Protein 2RB6 (pdb70)

Nearest PDB structures (foldseek):
  4nl3-assembly1_D  TM=6.449E-01  e=3.256E+00  Listeria monocytogenes
  2w4h-assembly1_M  TM=4.545E-01  e=5.571E+00  Gallus gallus
  2hbp-assembly1_A  TM=4.700E-01  e=4.944E+00  Saccharomyces cerevisiae
  2mys-assembly1_A  TM=4.545E-01  e=5.914E+00  Gallus gallus
  1m8q-assembly1_A  TM=4.546E-01  e=5.914E+00  Gallus gallus

Sequence (105 aa):
SSQYISTKDGKITSDSKPKLDKTTGYLYYDEDGREVIKQEDVTQIIERLEHHHSSQYISTKDGKITSDSKPKLDKTTGYLYYDEDGREVIKQEDVTQIIERLEHH

Radius of gyration: 14.8 Å; Cα contacts (8 Å, |Δi|>4): 202; chains: 2; bounding box: 33×38×39 Å

Foldseek 3Di:
DKKKDAFPVGHAIAPDDWDADPVQATWGAHDPGDIDDHNNRDPDMDIHDDDVD/DWKKDAFPVGDAIAPDDWDADPPVATWGAHDVRDIDDHVNGDPDMDTGDDDD

Organism: Shewanella oneidensis (strain ATCC 700550 / JCM 31522 / CIP 106686 / LMG 19005 / NCIMB 14063 / MR-1) (NCBI:txid211586)

Structure (mmCIF, N/CA/C/O backbone):
data_2RB6
#
_entry.id   2RB6
#
_cell.length_a   49.880
_cell.length_b   109.354
_cell.length_c   27.070
_cell.angle_alpha   90.00
_cell.angle_beta   90.00
_cell.angle_gamma   90.00
#
_symmetry.space_group_name_H-M   'P 21 21 2'
#
loop_
_entity.id
_entity.type
_entity.pdbx_description
1 polymer 'Uncharacterized protein'
2 water water
#
loop_
_atom_site.group_PDB
_atom_site.id
_atom_site.type_symbol
_atom_site.label_atom_id
_atom_site.label_alt_id
_atom_site.label_comp_id
_atom_site.label_asym_id
_atom_site.label_entity_id
_atom_site.label_seq_id
_atom_site.pdbx_PDB_ins_code
_atom_site.Cartn_x
_atom_site.Cartn_y
_atom_site.Cartn_z
_atom_site.occupancy
_atom_site.B_iso_or_equiv
_atom_site.auth_seq_id
_atom_site.auth_comp_id
_atom_site.auth_asym_id
_atom_site.auth_atom_id
_atom_site.pdbx_PDB_model_num
ATOM 1 N N . SER A 1 2 ? 36.543 44.897 8.243 1.00 40.22 25 SER A N 1
ATOM 2 C CA . SER A 1 2 ? 37.814 45.323 7.581 1.00 42.03 25 SER A CA 1
ATOM 3 C C . SER A 1 2 ? 38.933 44.294 7.745 1.00 40.47 25 SER A C 1
ATOM 4 O O . SER A 1 2 ? 39.612 43.956 6.775 1.00 41.86 25 SER A O 1
ATOM 7 N N . SER A 1 3 ? 39.135 43.802 8.966 1.00 37.49 26 SER A N 1
ATOM 8 C CA . SER A 1 3 ? 40.182 42.810 9.205 1.00 35.02 26 SER A CA 1
ATOM 9 C C . SER A 1 3 ? 39.988 41.610 8.288 1.00 33.37 26 SER A C 1
ATOM 10 O O . SER A 1 3 ? 38.880 41.336 7.834 1.00 34.45 26 SER A O 1
ATOM 13 N N . GLN A 1 4 ? 41.074 40.902 8.017 1.00 31.16 27 GLN A N 1
ATOM 14 C CA . GLN A 1 4 ? 41.033 39.736 7.154 1.00 31.08 27 GLN A CA 1
ATOM 15 C C . GLN A 1 4 ? 41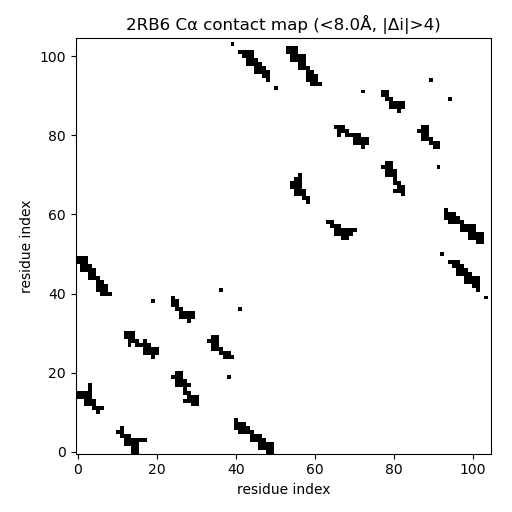.244 38.505 8.025 1.00 30.51 27 GLN A C 1
ATOM 16 O O . GLN A 1 4 ? 42.157 38.462 8.848 1.00 32.17 27 GLN A O 1
ATOM 22 N N . TYR A 1 5 ? 40.378 37.514 7.865 1.00 30.01 28 TYR A N 1
ATOM 23 C CA . TYR A 1 5 ? 40.499 36.307 8.655 1.00 29.06 28 TYR A CA 1
ATOM 24 C C . TYR A 1 5 ? 40.899 35.089 7.862 1.00 28.91 28 TYR A C 1
ATOM 25 O O . TYR A 1 5 ? 40.530 34.927 6.705 1.00 30.08 28 TYR A O 1
ATOM 34 N N . ILE A 1 6 ? 41.672 34.238 8.520 1.00 28.98 29 ILE A N 1
ATOM 35 C CA . ILE A 1 6 ? 42.168 33.015 7.934 1.00 29.56 29 ILE A CA 1
ATOM 36 C C . ILE A 1 6 ? 42.157 31.937 9.008 1.00 31.50 29 ILE A C 1
ATOM 37 O O . ILE A 1 6 ? 42.589 32.170 10.143 1.00 32.21 29 ILE A O 1
ATOM 50 N N . SER A 1 8 ? 43.233 27.906 9.853 1.00 31.95 31 SER A N 1
ATOM 51 C CA . SER A 1 8 ? 44.102 26.810 9.459 1.00 31.85 31 SER A CA 1
ATOM 52 C C . SER A 1 8 ? 43.518 25.503 9.965 1.00 30.87 31 SER A C 1
ATOM 53 O O . SER A 1 8 ? 43.168 25.378 11.138 1.00 29.34 31 SER A O 1
ATOM 56 N N . THR A 1 9 ? 43.406 24.540 9.056 1.00 32.63 32 THR A N 1
ATOM 57 C CA . THR A 1 9 ? 42.850 23.223 9.357 1.00 35.77 32 THR A CA 1
ATOM 58 C C . THR A 1 9 ? 43.943 22.222 9.693 1.00 36.01 32 THR A C 1
ATOM 59 O O . THR A 1 9 ? 45.021 22.235 9.100 1.00 36.08 32 THR A O 1
ATOM 63 N N . LYS A 1 10 ? 43.646 21.348 10.644 1.00 38.36 33 LYS A N 1
ATOM 64 C CA . LYS A 1 10 ? 44.589 20.326 11.082 1.00 42.35 33 LYS A CA 1
ATOM 65 C C . LYS A 1 10 ? 45.175 19.519 9.923 1.00 43.70 33 LYS A C 1
ATOM 66 O O . LYS A 1 10 ? 46.338 19.105 9.971 1.00 43.15 33 LYS A O 1
ATOM 72 N N . ASP A 1 11 ? 44.375 19.292 8.884 1.00 44.91 34 ASP A N 1
ATOM 73 C CA . ASP A 1 11 ? 44.840 18.521 7.740 1.00 48.09 34 ASP A CA 1
ATOM 74 C C . ASP A 1 11 ? 45.835 19.296 6.871 1.00 49.75 34 ASP A C 1
ATOM 75 O O . ASP A 1 11 ? 46.411 18.745 5.930 1.00 48.91 34 ASP A O 1
ATOM 80 N N . GLY A 1 12 ? 46.041 20.570 7.196 1.00 50.43 35 GLY A N 1
ATOM 81 C CA . GLY A 1 12 ? 46.983 21.375 6.441 1.00 51.42 35 GLY A CA 1
ATOM 82 C C . GLY A 1 12 ? 46.356 22.437 5.562 1.00 52.22 35 GLY A C 1
ATOM 83 O O . GLY A 1 12 ? 47.058 23.302 5.036 1.00 53.29 35 GLY A O 1
ATOM 84 N N . LYS A 1 13 ? 45.038 22.371 5.398 1.00 52.46 36 LYS A N 1
ATOM 85 C CA . LYS A 1 13 ? 44.311 23.336 4.576 1.00 52.43 36 LYS A CA 1
ATOM 86 C C . LYS A 1 13 ? 44.271 24.720 5.227 1.00 51.19 36 LYS A C 1
ATOM 87 O O . LYS A 1 13 ? 44.608 24.886 6.399 1.00 50.91 36 LYS A O 1
ATOM 101 N N . ILE A 1 15 ? 41.773 28.514 5.110 1.00 42.43 38 ILE A N 1
ATOM 102 C CA . ILE A 1 15 ? 40.512 29.118 4.668 1.00 39.42 38 ILE A CA 1
ATOM 103 C C . ILE A 1 15 ? 40.424 30.603 5.049 1.00 37.21 38 ILE A C 1
ATOM 104 O O . ILE A 1 15 ? 40.739 30.989 6.179 1.00 33.35 38 ILE A O 1
ATOM 109 N N . THR A 1 16 ? 39.994 31.430 4.099 1.00 34.19 39 THR A N 1
ATOM 110 C CA . THR A 1 16 ? 39.866 32.865 4.340 1.00 32.61 39 THR A CA 1
ATOM 111 C C . THR A 1 16 ? 38.411 33.289 4.571 1.00 31.77 39 THR A C 1
ATOM 112 O O . THR A 1 16 ? 37.483 32.567 4.221 1.00 32.12 39 THR A O 1
ATOM 116 N N . SER A 1 17 ? 38.232 34.464 5.170 1.00 33.05 40 SER A N 1
ATOM 117 C CA . SER A 1 17 ? 36.914 35.028 5.470 1.00 33.14 40 SER A CA 1
ATOM 118 C C . SER A 1 17 ? 37.060 36.516 5.804 1.00 34.18 40 SER A C 1
ATOM 119 O O . SER A 1 17 ? 38.056 36.926 6.401 1.00 33.32 40 SER A O 1
ATOM 122 N N . ASP A 1 18 ? 36.077 37.330 5.430 1.00 36.98 41 ASP A N 1
ATOM 123 C CA . ASP A 1 18 ? 36.169 38.764 5.727 1.00 39.71 41 ASP A CA 1
ATOM 124 C C . ASP A 1 18 ? 35.494 39.137 7.052 1.00 38.42 41 ASP A C 1
ATOM 125 O O . ASP A 1 18 ? 35.520 40.299 7.463 1.00 39.45 41 ASP A O 1
ATOM 130 N N . SER A 1 19 ? 34.903 38.143 7.716 1.00 37.14 42 SER A N 1
ATOM 131 C CA . SER A 1 19 ? 34.248 38.339 9.014 1.00 35.14 42 SER A CA 1
ATOM 132 C C . SER A 1 19 ? 34.834 37.365 10.019 1.00 33.59 42 SER A C 1
ATOM 133 O O . SER A 1 19 ? 35.275 36.273 9.664 1.00 32.01 42 SER A O 1
ATOM 136 N N . LYS A 1 20 ? 34.825 37.774 11.279 1.00 32.33 43 LYS A N 1
ATOM 137 C CA . LYS A 1 20 ? 35.320 36.949 12.363 1.00 32.88 43 LYS A CA 1
ATOM 138 C C . LYS A 1 20 ? 34.440 35.693 12.482 1.00 33.49 43 LYS A C 1
ATOM 139 O O . LYS A 1 20 ? 33.221 35.788 12.646 1.00 33.35 43 LYS A O 1
ATOM 145 N N . PRO A 1 21 ? 35.043 34.499 12.368 1.00 34.80 44 PRO A N 1
ATOM 146 C CA . PRO A 1 21 ? 34.251 33.270 12.482 1.00 36.32 44 PRO A CA 1
ATOM 147 C C . PRO A 1 21 ? 33.655 33.180 13.891 1.00 38.27 44 PRO A C 1
ATOM 148 O O . PRO A 1 21 ? 34.345 33.411 14.892 1.00 38.71 44 PRO A O 1
ATOM 152 N N . LYS A 1 22 ? 32.365 32.865 13.956 1.00 39.47 45 LYS A N 1
ATOM 153 C CA . LYS A 1 22 ? 31.637 32.775 15.220 1.00 39.56 45 LYS A CA 1
ATOM 154 C C . LYS A 1 22 ? 31.495 31.314 15.670 1.00 40.28 45 LYS A C 1
ATOM 155 O O . LYS A 1 22 ? 30.901 30.496 14.966 1.00 38.30 45 LYS A O 1
ATOM 161 N N . LEU A 1 23 ? 32.032 30.989 16.844 1.00 40.96 46 LEU A N 1
ATOM 162 C CA . LEU A 1 23 ? 31.968 29.620 17.359 1.00 42.15 46 LEU A CA 1
ATOM 163 C C . LEU A 1 23 ? 30.640 29.237 18.018 1.00 43.60 46 LEU A C 1
ATOM 164 O O . LEU A 1 23 ? 30.195 29.884 18.964 1.00 44.88 46 LEU A O 1
ATOM 169 N N . ASP A 1 24 ? 30.022 28.172 17.511 1.00 44.43 47 ASP A N 1
ATOM 170 C CA . ASP A 1 24 ? 28.760 27.654 18.039 1.00 43.81 47 ASP A CA 1
ATOM 171 C C . ASP A 1 24 ? 29.103 26.462 18.939 1.00 44.33 47 ASP A C 1
ATOM 172 O O . ASP A 1 24 ? 29.396 25.364 18.450 1.00 42.11 47 ASP A O 1
ATOM 177 N N . LYS A 1 25 ? 29.073 26.699 20.251 1.00 44.45 48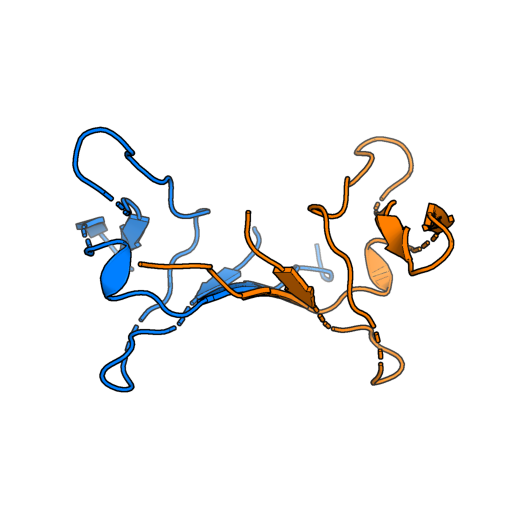 LYS A N 1
ATOM 178 C CA . LYS A 1 25 ? 29.389 25.679 21.247 1.00 45.72 48 LYS A CA 1
ATOM 179 C C . LYS A 1 25 ? 28.393 24.531 21.306 1.00 46.05 48 LYS A C 1
ATOM 180 O O . LYS A 1 25 ? 28.724 23.440 21.774 1.00 48.20 48 LYS A O 1
ATOM 186 N N . THR A 1 26 ? 27.173 24.768 20.841 1.00 44.32 49 THR A N 1
ATOM 187 C CA . THR A 1 26 ? 26.162 23.724 20.857 1.00 41.35 49 THR A CA 1
ATOM 188 C C . THR A 1 26 ? 26.598 22.604 19.916 1.00 41.01 49 THR A C 1
ATOM 189 O O . THR A 1 26 ? 26.505 21.423 20.253 1.00 40.63 49 THR A O 1
ATOM 193 N N . THR A 1 27 ? 27.091 22.984 18.740 1.00 40.69 50 THR A N 1
ATOM 194 C CA . THR A 1 27 ? 27.531 22.013 17.742 1.00 40.38 50 THR A CA 1
ATOM 195 C C . THR A 1 27 ? 29.046 21.941 17.560 1.00 40.63 50 THR A C 1
ATOM 196 O O . THR A 1 27 ? 29.535 21.124 16.778 1.00 40.12 50 THR A O 1
ATOM 200 N N . GLY A 1 28 ? 29.790 22.783 18.270 1.00 40.47 51 GLY A N 1
ATOM 201 C CA . GLY A 1 28 ? 31.233 22.777 18.104 1.00 41.94 51 GLY A CA 1
ATOM 202 C C . GLY A 1 28 ? 31.577 23.093 16.649 1.00 43.28 51 GLY A C 1
ATOM 203 O O . GLY A 1 28 ? 32.548 22.573 16.085 1.00 43.11 51 GLY A O 1
ATOM 212 N N . TYR A 1 30 ? 32.246 26.158 13.665 1.00 36.52 53 TYR A N 1
ATOM 213 C CA . TYR A 1 30 ? 32.634 27.550 13.432 1.00 35.16 53 TYR A CA 1
ATOM 214 C C . TYR A 1 30 ? 31.914 28.034 12.177 1.00 33.36 53 TYR A C 1
ATOM 215 O O . TYR A 1 30 ? 32.050 27.442 11.106 1.00 32.48 53 TYR A O 1
ATOM 224 N N . LEU A 1 31 ? 31.133 29.098 12.318 1.00 31.78 54 LEU A N 1
ATOM 225 C CA . LEU A 1 31 ? 30.417 29.671 11.185 1.00 30.40 54 LEU A CA 1
ATOM 226 C C . LEU A 1 31 ? 31.241 30.839 10.660 1.00 31.29 54 LEU A C 1
ATOM 227 O O . LEU A 1 31 ? 31.810 31.619 11.435 1.00 30.39 54 LEU A O 1
ATOM 232 N N . TYR A 1 32 ? 31.296 30.954 9.339 1.00 29.46 55 TYR A N 1
ATOM 233 C CA . TYR A 1 32 ? 32.056 32.008 8.708 1.00 28.88 55 TYR A CA 1
ATOM 234 C C . TYR A 1 32 ? 31.476 32.246 7.312 1.00 30.87 55 TYR A C 1
ATOM 235 O O . TYR A 1 32 ? 30.671 31.449 6.838 1.00 28.87 55 TYR A O 1
ATOM 244 N N . TYR A 1 33 ? 31.860 33.348 6.670 1.00 34.31 56 TYR A N 1
ATOM 245 C CA . TYR A 1 33 ? 31.361 33.657 5.328 1.00 38.93 56 TYR A CA 1
ATOM 246 C C . TYR A 1 33 ? 32.422 33.466 4.263 1.00 40.46 56 TYR A C 1
ATOM 247 O O . TYR A 1 33 ? 33.557 33.901 4.420 1.00 39.24 56 TYR A O 1
ATOM 256 N N . ASP A 1 34 ? 32.033 32.817 3.172 1.00 44.65 57 ASP A N 1
ATOM 257 C CA . ASP A 1 34 ? 32.950 32.554 2.076 1.00 50.00 57 ASP A CA 1
ATOM 258 C C . ASP A 1 34 ? 32.972 33.689 1.051 1.00 53.02 57 ASP A C 1
ATOM 259 O O . ASP A 1 34 ? 32.067 34.528 0.996 1.00 53.64 57 ASP A O 1
ATOM 264 N N . GLU A 1 35 ? 34.024 33.697 0.242 1.00 56.54 58 GLU A N 1
ATOM 265 C CA . GLU A 1 35 ? 34.215 34.696 -0.802 1.00 60.10 58 GLU A CA 1
ATOM 266 C C . GLU A 1 35 ? 33.042 34.619 -1.774 1.00 61.73 58 GLU A C 1
ATOM 267 O O . GLU A 1 35 ? 32.736 33.543 -2.285 1.00 62.67 58 GLU A O 1
ATOM 273 N N . ASP A 1 36 ? 32.391 35.749 -2.040 1.00 63.08 59 ASP A N 1
ATOM 274 C CA . ASP A 1 36 ? 31.253 35.759 -2.961 1.00 65.36 59 ASP A CA 1
ATOM 275 C C . ASP A 1 36 ? 30.260 34.676 -2.560 1.00 65.54 59 ASP A C 1
ATOM 276 O O . ASP A 1 36 ? 30.003 33.753 -3.337 1.00 65.25 59 ASP A O 1
ATOM 281 N N . GLY A 1 37 ? 29.705 34.770 -1.357 1.00 65.36 60 GLY A N 1
ATOM 282 C CA . GLY A 1 37 ? 28.765 33.743 -0.957 1.00 65.42 60 GLY A CA 1
ATOM 283 C C . GLY A 1 37 ? 28.143 33.827 0.420 1.00 64.97 60 GLY A C 1
ATOM 284 O O . GLY A 1 37 ? 28.284 34.823 1.140 1.00 63.29 60 GLY A O 1
ATOM 285 N N . ARG A 1 38 ? 27.447 32.748 0.774 1.00 64.61 61 ARG A N 1
ATOM 286 C CA . ARG A 1 38 ? 26.760 32.642 2.052 1.00 64.92 61 ARG A CA 1
ATOM 287 C C . ARG A 1 38 ? 27.693 32.073 3.108 1.00 62.10 61 ARG A C 1
ATOM 288 O O . ARG A 1 38 ? 28.899 31.937 2.894 1.00 60.99 61 ARG A O 1
ATOM 296 N N . GLU A 1 39 ? 27.118 31.745 4.255 1.00 58.91 62 GLU A N 1
ATOM 297 C CA . GLU A 1 39 ? 27.881 31.193 5.353 1.00 57.23 62 GLU A CA 1
ATOM 298 C C . GLU A 1 39 ? 28.246 29.744 5.078 1.00 55.01 62 GLU A C 1
ATOM 299 O O . GLU A 1 39 ? 27.659 29.092 4.211 1.00 56.46 62 GLU A O 1
ATOM 305 N N . VAL A 1 40 ? 29.231 29.253 5.815 1.00 50.69 63 VAL A N 1
ATOM 306 C CA . VAL A 1 40 ? 29.678 27.882 5.676 1.00 47.47 63 VAL A CA 1
ATOM 307 C C . VAL A 1 40 ? 30.153 27.390 7.038 1.00 46.01 63 VAL A C 1
ATOM 308 O O . VAL A 1 40 ? 30.450 28.187 7.934 1.00 44.90 63 VAL A O 1
ATOM 320 N N . ILE A 1 42 ? 32.546 24.625 9.561 1.00 40.41 65 ILE A N 1
ATOM 321 C CA . ILE A 1 42 ? 33.789 23.886 9.724 1.00 39.10 65 ILE A CA 1
ATOM 322 C C . ILE A 1 42 ? 33.819 23.465 11.194 1.00 38.71 65 ILE A C 1
ATOM 323 O O . ILE A 1 42 ? 33.482 24.256 12.076 1.00 38.80 65 ILE A O 1
ATOM 328 N N . LYS A 1 43 ? 34.190 22.214 11.456 1.00 38.49 66 LYS A N 1
ATOM 329 C CA . LYS A 1 43 ? 34.245 21.700 12.824 1.00 37.97 66 LYS A CA 1
ATOM 330 C C . LYS A 1 43 ? 35.330 22.398 13.646 1.00 37.85 66 LYS A C 1
ATOM 331 O O . LYS A 1 43 ? 36.423 22.656 13.150 1.00 37.79 66 LYS A O 1
ATOM 337 N N . GLN A 1 44 ? 35.022 22.685 14.907 1.00 37.73 67 GLN A N 1
ATOM 338 C CA . GLN A 1 44 ? 35.948 23.363 15.807 1.00 38.64 67 GLN A CA 1
ATOM 339 C C . GLN A 1 44 ? 37.258 22.588 15.911 1.00 39.62 67 GLN A C 1
ATOM 340 O O . GLN A 1 44 ? 38.347 23.154 15.769 1.00 38.72 67 GLN A O 1
ATOM 346 N N . GLU A 1 45 ? 37.139 21.284 16.148 1.00 40.31 68 GLU A N 1
ATOM 347 C CA . GLU A 1 45 ? 38.289 20.401 16.276 1.00 40.32 68 GLU A CA 1
ATOM 348 C C . GLU A 1 45 ? 39.174 20.350 15.027 1.00 39.37 68 GLU A C 1
ATOM 349 O O . GLU A 1 45 ? 40.340 19.964 15.111 1.00 39.26 68 GLU A O 1
ATOM 355 N N . ASP A 1 46 ? 38.628 20.726 13.874 1.00 36.96 69 ASP A N 1
ATOM 356 C CA . ASP A 1 46 ? 39.398 20.712 12.628 1.00 35.22 69 ASP A CA 1
ATOM 357 C C . ASP A 1 46 ? 40.241 21.983 12.489 1.00 35.35 69 ASP A C 1
ATOM 358 O O . ASP A 1 46 ? 41.143 22.054 11.640 1.00 35.41 69 ASP A O 1
ATOM 363 N N . VAL A 1 47 ? 39.951 22.982 13.323 1.00 32.53 70 VAL A N 1
ATOM 364 C CA . VAL A 1 47 ? 40.659 24.260 13.273 1.00 29.19 70 VAL A CA 1
ATOM 365 C C . VAL A 1 47 ? 41.798 24.359 14.291 1.00 29.40 70 VAL A C 1
ATOM 366 O O . VAL A 1 47 ? 41.580 24.225 15.490 1.00 29.89 70 VAL A O 1
ATOM 370 N N . THR A 1 48 ? 43.015 24.592 13.810 1.00 29.15 71 THR A N 1
ATOM 371 C CA . THR A 1 48 ? 44.154 24.715 14.712 1.00 29.22 71 THR A CA 1
ATOM 372 C C . THR A 1 48 ? 44.327 26.143 15.238 1.00 29.32 71 THR A C 1
ATOM 373 O O . THR A 1 48 ? 44.756 26.346 16.377 1.00 31.14 71 THR A O 1
ATOM 377 N N . GLN A 1 49 ? 43.966 27.133 14.428 1.00 27.91 72 GLN A N 1
ATOM 378 C CA . GLN A 1 49 ? 44.113 28.526 14.836 1.00 27.33 72 GLN A CA 1
ATOM 379 C C . GLN A 1 49 ? 43.254 29.483 14.009 1.00 27.49 72 GLN A C 1
ATOM 380 O O . GLN A 1 49 ? 42.875 29.175 12.875 1.00 29.37 72 GLN A O 1
ATOM 386 N N . ILE A 1 50 ? 42.944 30.642 14.580 1.00 26.21 73 ILE A N 1
ATOM 387 C CA . ILE A 1 50 ? 42.187 31.658 13.862 1.00 26.46 73 ILE A CA 1
ATOM 388 C C . ILE A 1 50 ? 43.066 32.908 13.804 1.00 26.48 73 ILE A C 1
ATOM 389 O O . ILE A 1 50 ? 43.447 33.457 14.838 1.00 23.60 73 ILE A O 1
ATOM 394 N N . ILE A 1 51 ? 43.391 33.345 12.589 1.00 26.36 74 ILE A N 1
ATOM 395 C CA . ILE A 1 51 ? 44.276 34.491 12.408 1.00 28.19 74 ILE A CA 1
ATOM 396 C C . ILE A 1 51 ? 43.653 35.797 11.937 1.00 28.23 74 ILE A C 1
ATOM 397 O O . ILE A 1 51 ? 43.017 35.862 10.883 1.00 23.99 74 ILE A O 1
ATOM 402 N N . GLU A 1 52 ? 43.860 36.848 12.721 1.00 29.18 75 GLU 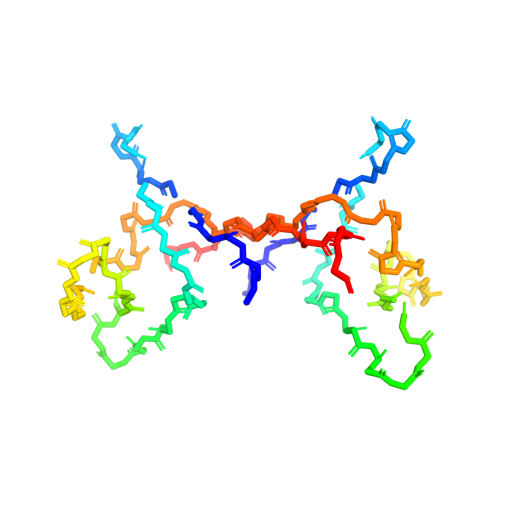A N 1
ATOM 403 C CA . GLU A 1 52 ? 43.342 38.148 12.343 1.00 31.16 75 GLU A CA 1
ATOM 404 C C . GLU A 1 52 ? 44.443 39.054 11.783 1.00 31.38 75 GLU A C 1
ATOM 405 O O . GLU A 1 52 ? 45.467 39.284 12.423 1.00 31.32 75 GLU A O 1
ATOM 411 N N . ARG A 1 53 ? 44.222 39.555 10.575 1.00 31.01 76 ARG A N 1
ATOM 412 C CA . ARG A 1 53 ? 45.166 40.455 9.946 1.00 30.55 76 ARG A CA 1
ATOM 413 C C . ARG A 1 53 ? 44.512 41.819 9.876 1.00 31.09 76 ARG A C 1
ATOM 414 O O . ARG A 1 53 ? 43.481 42.002 9.232 1.00 32.15 76 ARG A O 1
ATOM 422 N N . LEU A 1 54 ? 45.119 42.763 10.586 1.00 32.12 77 LEU A N 1
ATOM 423 C CA . LEU A 1 54 ? 44.627 44.130 10.699 1.00 34.30 77 LEU A CA 1
ATOM 424 C C . LEU A 1 54 ? 44.828 45.028 9.480 1.00 36.84 77 LEU A C 1
ATOM 425 O O . LEU A 1 54 ? 45.787 44.872 8.729 1.00 35.66 77 LEU A O 1
ATOM 430 N N . GLU A 1 55 ? 43.906 45.970 9.296 1.00 40.06 78 GLU A N 1
ATOM 431 C CA . GLU A 1 55 ? 43.999 46.933 8.208 1.00 42.95 78 GLU A CA 1
ATOM 432 C C . GLU A 1 55 ? 44.584 48.199 8.804 1.00 43.84 78 GLU A C 1
ATOM 433 O O . GLU A 1 55 ? 44.231 48.575 9.917 1.00 44.07 78 GLU A O 1
ATOM 439 N N . HIS A 1 56 ? 45.471 48.857 8.069 1.00 45.36 79 HIS A N 1
ATOM 440 C CA . HIS A 1 56 ? 46.085 50.078 8.568 1.00 48.30 79 HIS A CA 1
ATOM 441 C C . HIS A 1 56 ? 46.044 51.231 7.579 1.00 51.65 79 HIS A C 1
ATOM 442 O O . HIS A 1 56 ? 46.324 52.377 7.937 1.00 51.78 79 HIS A O 1
ATOM 449 N N . HIS A 1 57 ? 45.706 50.917 6.334 1.00 55.83 80 HIS A N 1
ATOM 450 C CA . HIS A 1 57 ? 45.632 51.912 5.274 1.00 59.20 80 HIS A CA 1
ATOM 451 C C . HIS A 1 57 ? 44.210 52.412 5.091 1.00 61.50 80 HIS A C 1
ATOM 452 O O . HIS A 1 57 ? 43.778 52.676 3.970 1.00 62.23 80 HIS A O 1
ATOM 459 N N . HIS A 1 58 ? 43.489 52.541 6.200 1.00 64.22 81 HIS A N 1
ATOM 460 C CA . HIS A 1 58 ? 42.102 52.999 6.180 1.00 67.23 81 HIS A CA 1
ATOM 461 C C . HIS A 1 58 ? 41.969 54.519 6.317 1.00 67.69 81 HIS A C 1
ATOM 462 O O . HIS A 1 58 ? 41.289 54.976 7.261 1.00 69.02 81 HIS A O 1
ATOM 469 N N . SER B 1 2 ? 40.848 27.422 27.793 1.00 40.05 25 SER B N 1
ATOM 470 C CA . SER B 1 2 ? 41.002 28.654 26.956 1.00 39.02 25 SER B CA 1
ATOM 471 C C . SER B 1 2 ? 42.256 28.610 26.080 1.00 38.53 25 SER B C 1
ATOM 472 O O . SER B 1 2 ? 43.263 27.997 26.430 1.00 35.88 25 SER B O 1
ATOM 475 N N . SER B 1 3 ? 42.171 29.274 24.933 1.00 37.64 26 SER B N 1
ATOM 476 C CA . SER B 1 3 ? 43.254 29.319 23.966 1.00 37.56 26 SER B CA 1
ATOM 477 C C . SER B 1 3 ? 44.339 30.352 24.262 1.00 37.94 26 SER B C 1
ATOM 478 O O . SER B 1 3 ? 44.206 31.174 25.173 1.00 35.58 26 SER B O 1
ATOM 481 N N . GLN B 1 4 ? 45.409 30.296 23.470 1.00 37.56 27 GLN B N 1
ATOM 482 C CA . GLN B 1 4 ? 46.537 31.209 23.603 1.00 37.38 27 GLN B CA 1
ATOM 483 C C . GLN B 1 4 ? 46.520 32.230 22.462 1.00 35.83 27 GLN B C 1
ATOM 484 O O . GLN B 1 4 ? 45.896 32.007 21.418 1.00 35.26 27 GLN B O 1
ATOM 490 N N . TYR B 1 5 ? 47.226 33.338 22.662 1.00 33.41 28 TYR B N 1
ATOM 491 C CA . TYR B 1 5 ? 47.288 34.395 21.669 1.00 33.77 28 TYR B CA 1
ATOM 492 C C . TYR B 1 5 ? 48.698 34.886 21.367 1.00 32.95 28 TYR B C 1
ATOM 493 O O . TYR B 1 5 ? 49.475 35.152 22.275 1.00 33.20 28 TYR B O 1
ATOM 502 N N . ILE B 1 6 ? 49.003 35.020 20.077 1.00 33.28 29 ILE B N 1
ATOM 503 C CA . ILE B 1 6 ? 50.310 35.475 19.601 1.00 33.09 29 ILE B CA 1
ATOM 504 C C . ILE B 1 6 ? 50.126 36.718 18.736 1.00 34.42 29 ILE B C 1
ATOM 505 O O . ILE B 1 6 ? 49.398 36.687 17.744 1.00 34.74 29 ILE B O 1
ATOM 518 N N . SER B 1 8 ? 51.786 39.805 16.342 1.00 37.02 31 SER B N 1
ATOM 519 C CA . SER B 1 8 ? 52.934 40.130 15.509 1.00 35.70 31 SER B CA 1
ATOM 520 C C . SER B 1 8 ? 52.944 41.635 15.347 1.00 34.93 31 SER B C 1
ATOM 521 O O . SER B 1 8 ? 51.918 42.240 15.033 1.00 33.51 31 SER B O 1
ATOM 524 N N . THR B 1 9 ? 54.104 42.238 15.579 1.00 34.41 32 THR B N 1
ATOM 525 C CA . THR B 1 9 ? 54.242 43.683 15.477 1.00 34.24 32 THR B CA 1
ATOM 526 C C . THR B 1 9 ? 55.071 44.111 14.264 1.00 35.14 32 THR B C 1
ATOM 527 O O . THR B 1 9 ? 55.798 43.310 13.683 1.00 32.75 32 THR B O 1
ATOM 531 N N . LYS B 1 10 ? 54.940 45.374 13.872 1.00 37.70 33 LYS B N 1
ATOM 532 C CA . LYS B 1 10 ? 55.687 45.884 12.732 1.00 41.29 33 LYS B CA 1
ATOM 533 C C . LYS B 1 10 ? 57.186 45.685 12.916 1.00 42.98 33 LYS B C 1
ATOM 534 O O . LYS B 1 10 ? 57.895 45.296 11.986 1.00 45.19 33 LYS B O 1
ATOM 540 N N . ASP B 1 11 ? 57.664 45.947 14.126 1.00 43.18 34 ASP B N 1
ATOM 541 C CA . ASP B 1 11 ? 59.074 45.805 14.454 1.00 41.72 34 ASP B CA 1
ATOM 542 C C . ASP B 1 11 ? 59.626 44.408 14.148 1.00 41.13 34 ASP B C 1
ATOM 543 O O . ASP B 1 11 ? 60.828 44.187 14.265 1.00 42.39 34 ASP B O 1
ATOM 548 N N . GLY B 1 12 ? 58.755 43.468 13.776 1.00 38.27 35 GLY B N 1
ATOM 549 C CA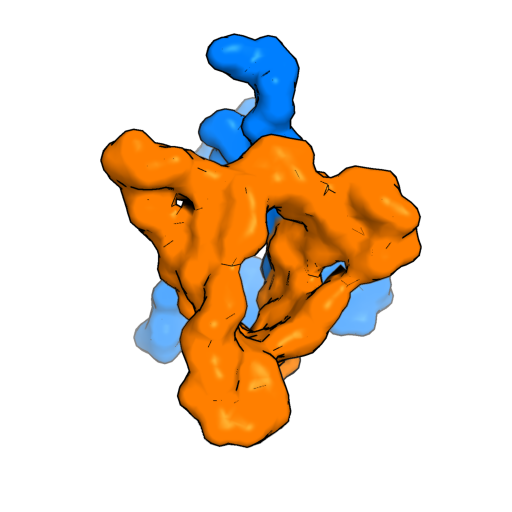 . GLY B 1 12 ? 59.205 42.123 13.446 1.00 34.09 35 GLY B CA 1
ATOM 550 C C . GLY B 1 12 ? 59.271 41.139 14.599 1.00 33.59 35 GLY B C 1
ATOM 551 O O . GLY B 1 12 ? 59.869 40.071 14.481 1.00 31.99 35 GLY B O 1
ATOM 552 N N . LYS B 1 13 ? 58.647 41.489 15.716 1.00 33.82 36 LYS B N 1
ATOM 553 C CA . LYS B 1 13 ? 58.646 40.630 16.888 1.00 33.47 36 LYS B CA 1
ATOM 554 C C . LYS B 1 13 ? 57.300 39.922 17.084 1.00 33.66 36 LYS B C 1
ATOM 555 O O . LYS B 1 13 ? 56.364 40.112 16.307 1.00 31.68 36 LYS B O 1
ATOM 569 N N . ILE B 1 15 ? 54.659 38.450 20.470 1.00 36.64 38 ILE B N 1
ATOM 570 C CA . ILE B 1 15 ? 54.383 38.452 21.905 1.00 36.93 38 ILE B CA 1
ATOM 571 C C . ILE B 1 15 ? 53.294 37.440 22.228 1.00 36.38 38 ILE B C 1
ATOM 572 O O . ILE B 1 15 ? 52.417 37.185 21.412 1.00 36.33 38 ILE B O 1
ATOM 577 N N . THR B 1 16 ? 53.348 36.863 23.420 1.00 37.37 39 THR B N 1
ATOM 578 C CA . THR B 1 16 ? 52.335 35.894 23.829 1.00 39.12 39 THR B CA 1
ATOM 579 C C . THR B 1 16 ? 51.432 36.490 24.897 1.00 38.49 39 THR B C 1
ATOM 580 O O . THR B 1 16 ? 51.779 37.481 25.531 1.00 39.12 39 THR B O 1
ATOM 584 N N . SER B 1 17 ? 50.272 35.872 25.087 1.00 38.40 40 SER B N 1
ATOM 585 C CA . SER B 1 17 ? 49.309 36.311 26.083 1.00 38.00 40 SER B CA 1
ATOM 586 C C . SER B 1 17 ? 48.384 35.138 26.388 1.00 39.11 40 SER B C 1
ATOM 587 O O . SER B 1 17 ? 48.059 34.348 25.500 1.00 39.47 40 SER B O 1
ATOM 590 N N . ASP B 1 18 ? 47.971 35.028 27.647 1.00 39.38 41 ASP B N 1
ATOM 591 C CA . ASP B 1 18 ? 47.095 33.948 28.076 1.00 39.01 41 ASP B CA 1
ATOM 592 C C . ASP B 1 18 ? 45.627 34.294 27.867 1.00 37.99 41 ASP B C 1
ATOM 593 O O . ASP B 1 18 ? 44.771 33.410 27.828 1.00 37.51 41 ASP B O 1
ATOM 598 N N . SER B 1 19 ? 45.349 35.588 27.743 1.00 37.68 42 SER B N 1
ATOM 599 C CA . SER B 1 19 ? 43.993 36.074 27.508 1.00 36.81 42 SER B CA 1
ATOM 600 C C . SER B 1 19 ? 43.979 36.873 26.203 1.00 36.81 42 SER B C 1
ATOM 601 O O . SER B 1 19 ? 45.030 37.275 25.686 1.00 36.48 42 SER B O 1
ATOM 604 N N . LYS B 1 20 ? 42.783 37.081 25.669 1.00 36.65 43 LYS B N 1
ATOM 605 C CA . LYS B 1 20 ? 42.600 37.820 24.427 1.00 36.92 43 LYS B CA 1
ATOM 606 C C . LYS B 1 20 ? 42.884 39.309 24.598 1.00 36.52 43 LYS B C 1
ATOM 607 O O . LYS B 1 20 ? 42.331 39.960 25.488 1.00 35.50 43 LYS B O 1
ATOM 613 N N . PRO B 1 21 ? 43.753 39.867 23.736 1.00 36.68 44 PRO B N 1
ATOM 614 C CA . PRO B 1 21 ? 44.114 41.287 23.781 1.00 36.01 44 PRO B CA 1
ATOM 615 C C . PRO B 1 21 ? 42.866 42.135 23.613 1.00 36.08 44 PRO B C 1
ATOM 616 O O . PRO B 1 21 ? 42.117 41.956 22.653 1.00 35.93 44 PRO B O 1
ATOM 620 N N . LYS B 1 22 ? 42.655 43.045 24.561 1.00 37.73 45 LYS B N 1
ATOM 621 C CA . LYS B 1 22 ? 41.502 43.944 24.587 1.00 38.59 45 LYS B CA 1
ATOM 622 C C . LYS B 1 22 ? 41.797 45.260 23.865 1.00 38.84 45 LYS B C 1
ATOM 623 O O . LYS B 1 22 ? 42.606 46.055 24.338 1.00 37.50 45 LYS B O 1
ATOM 629 N N . LEU B 1 23 ? 41.138 45.496 22.733 1.00 39.44 46 LEU B N 1
ATOM 630 C CA . LEU B 1 23 ? 41.339 46.737 21.993 1.00 42.04 46 LEU B CA 1
ATOM 631 C C . LEU B 1 23 ? 40.375 47.834 22.450 1.00 44.09 46 LEU B C 1
ATOM 632 O O . LEU B 1 23 ? 39.155 47.647 22.433 1.00 43.29 46 LEU B O 1
ATOM 637 N N . ASP B 1 24 ? 40.932 48.975 22.853 1.00 46.30 47 ASP B N 1
ATOM 638 C CA . ASP B 1 24 ? 40.137 50.117 23.299 1.00 47.85 47 ASP B CA 1
ATOM 639 C C . ASP B 1 24 ? 39.831 50.949 22.054 1.00 48.79 47 ASP B C 1
ATOM 640 O O . ASP B 1 24 ? 40.732 51.504 21.422 1.00 48.42 47 ASP B O 1
ATOM 645 N N . LYS B 1 25 ? 38.552 51.008 21.704 1.00 49.82 48 LYS B N 1
ATOM 646 C CA . LYS B 1 25 ? 38.077 51.732 20.530 1.00 51.43 48 LYS B CA 1
ATOM 647 C C . LYS B 1 25 ? 38.396 53.228 20.558 1.00 51.06 48 LYS B C 1
ATOM 648 O O . LYS B 1 25 ? 38.670 53.828 19.522 1.00 50.75 48 LYS B O 1
ATOM 654 N N . THR B 1 26 ? 38.364 53.830 21.742 1.00 49.69 49 THR B N 1
ATOM 655 C CA . THR B 1 26 ? 38.625 55.255 21.852 1.00 48.18 49 THR B CA 1
ATOM 656 C C . THR B 1 26 ? 40.102 55.626 21.783 1.00 47.69 49 THR B C 1
ATOM 657 O O . THR B 1 26 ? 40.482 56.546 21.057 1.00 50.08 49 THR B O 1
ATOM 661 N N . THR B 1 27 ? 40.939 54.917 22.529 1.00 45.17 50 THR B N 1
ATOM 662 C CA . THR B 1 27 ? 42.370 55.208 22.542 1.00 42.60 50 THR B CA 1
ATOM 663 C C . THR B 1 27 ? 43.143 54.590 21.374 1.00 40.78 50 THR B C 1
ATOM 664 O O . THR B 1 27 ? 44.250 55.035 21.050 1.00 37.78 50 THR B O 1
ATOM 668 N N . GLY B 1 28 ? 42.557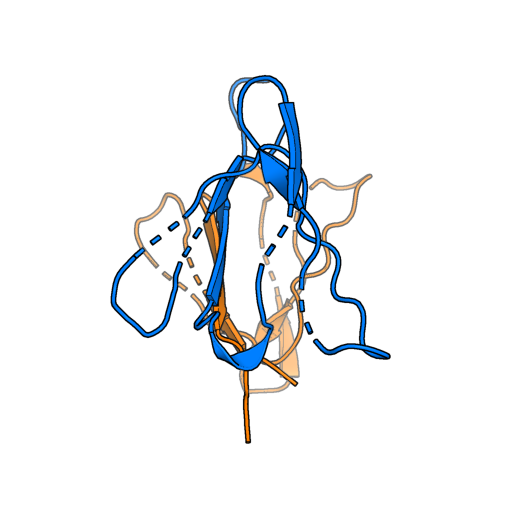 53.572 20.746 1.00 39.97 51 GLY B N 1
ATOM 669 C CA . GLY B 1 28 ? 43.217 52.902 19.635 1.00 39.05 51 GLY B CA 1
ATOM 670 C C . GLY B 1 28 ? 44.392 52.065 20.128 1.00 39.12 51 GLY B C 1
ATOM 671 O O . GLY B 1 28 ? 45.362 51.821 19.407 1.00 38.13 51 GLY B O 1
ATOM 680 N N . TYR B 1 30 ? 45.898 48.501 22.334 1.00 35.58 53 TYR B N 1
ATOM 681 C CA . TYR B 1 30 ? 45.645 47.102 22.642 1.00 34.20 53 TYR B CA 1
ATOM 682 C C . TYR B 1 30 ? 46.214 46.891 24.029 1.00 32.31 53 TYR B C 1
ATOM 683 O O . TYR B 1 30 ? 47.313 47.354 24.321 1.00 31.69 53 TYR B O 1
ATOM 692 N N . LEU B 1 31 ? 45.457 46.225 24.889 1.00 32.22 54 LEU B N 1
ATOM 693 C CA . LEU B 1 31 ? 45.920 45.940 26.241 1.00 32.54 54 LEU B CA 1
ATOM 694 C C . LEU B 1 31 ? 46.012 44.429 26.396 1.00 33.41 54 LEU B C 1
ATOM 695 O O . LEU B 1 31 ? 45.195 43.701 25.837 1.00 32.76 54 LEU B O 1
ATOM 700 N N . TYR B 1 32 ? 47.006 43.957 27.143 1.00 35.62 55 TYR B N 1
ATOM 701 C CA . TYR B 1 32 ? 47.173 42.519 27.388 1.00 36.80 55 TYR B CA 1
ATOM 702 C C . TYR B 1 32 ? 48.146 42.311 28.545 1.00 38.75 55 TYR B C 1
ATOM 703 O O . TYR B 1 32 ? 48.910 43.216 28.902 1.00 37.97 55 TYR B O 1
ATOM 712 N N . TYR B 1 33 ? 48.120 41.123 29.138 1.00 39.92 56 TYR B N 1
ATOM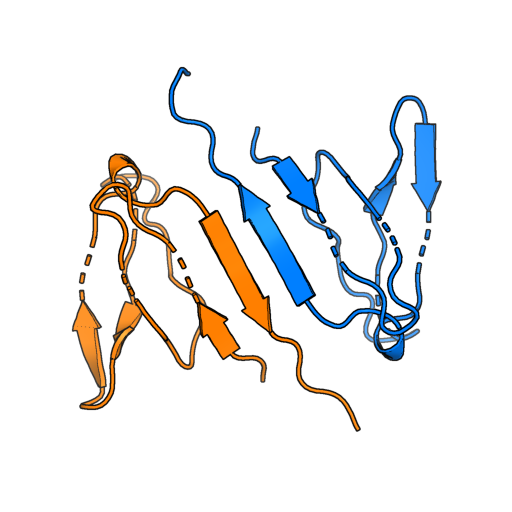 713 C CA . TYR B 1 33 ? 49.023 40.840 30.238 1.00 42.56 56 TYR B CA 1
ATOM 714 C C . TYR B 1 33 ? 50.094 39.868 29.800 1.00 44.82 56 TYR B C 1
ATOM 715 O O . TYR B 1 33 ? 49.883 39.077 28.888 1.00 46.17 56 TYR B O 1
ATOM 724 N N . ASP B 1 34 ? 51.253 39.949 30.444 1.00 48.60 57 ASP B N 1
ATOM 725 C CA . ASP B 1 34 ? 52.362 39.056 30.146 1.00 51.56 57 ASP B CA 1
ATOM 726 C C . ASP B 1 34 ? 52.475 38.020 31.274 1.00 54.20 57 ASP B C 1
ATOM 727 O O . ASP B 1 34 ? 51.465 37.643 31.884 1.00 53.93 57 ASP B O 1
ATOM 732 N N . GLU B 1 35 ? 53.699 37.575 31.553 1.00 56.64 58 GLU B N 1
ATOM 733 C CA . GLU B 1 35 ? 53.960 36.576 32.596 1.00 58.64 58 GLU B CA 1
ATOM 734 C C . GLU B 1 35 ? 53.538 36.994 34.001 1.00 57.68 58 GLU B C 1
ATOM 735 O O . GLU B 1 35 ? 52.710 36.339 34.636 1.00 56.81 58 GLU B O 1
ATOM 741 N N . ASP B 1 36 ? 54.138 38.081 34.479 1.00 56.86 59 ASP B N 1
ATOM 742 C CA . ASP B 1 36 ? 53.880 38.599 35.820 1.00 56.04 59 ASP B CA 1
ATOM 743 C C . ASP B 1 36 ? 52.452 39.105 36.018 1.00 53.67 59 ASP B C 1
ATOM 744 O O . ASP B 1 36 ? 52.094 39.566 37.107 1.00 51.40 59 ASP B O 1
ATOM 749 N N . GLY B 1 37 ? 51.637 39.011 34.972 1.00 51.97 60 GLY B N 1
ATOM 750 C CA . GLY B 1 37 ? 50.273 39.496 35.072 1.00 51.10 60 GLY B CA 1
ATOM 751 C C . GLY B 1 37 ? 50.316 41.010 35.046 1.00 49.63 60 GLY B C 1
ATOM 752 O O . GLY B 1 37 ? 49.506 41.691 35.674 1.00 49.19 60 GLY B O 1
ATOM 753 N N . ARG B 1 38 ? 51.295 41.525 34.309 1.00 49.54 61 ARG B N 1
ATOM 754 C CA . ARG B 1 38 ? 51.514 42.957 34.154 1.00 49.07 61 ARG B CA 1
ATOM 755 C C . ARG B 1 38 ? 50.806 43.456 32.903 1.00 48.42 61 ARG B C 1
ATOM 756 O O . ARG B 1 38 ? 51.035 42.949 31.804 1.00 46.16 61 ARG B O 1
ATOM 764 N N . GLU B 1 39 ? 49.939 44.448 33.086 1.00 49.43 62 GLU B N 1
ATOM 765 C CA . GLU B 1 39 ? 49.178 45.030 31.985 1.00 51.00 62 GLU B CA 1
ATOM 766 C C . GLU B 1 39 ? 50.104 45.780 31.034 1.00 52.09 62 GLU B C 1
ATOM 767 O O . GLU B 1 39 ? 50.889 46.632 31.449 1.00 52.49 62 GLU B O 1
ATOM 773 N N . VAL B 1 40 ? 50.013 45.453 29.752 1.00 53.05 63 VAL B N 1
ATOM 774 C CA . VAL B 1 40 ? 50.853 46.093 28.756 1.00 52.53 63 VAL B CA 1
ATOM 775 C C . VAL B 1 40 ? 50.011 46.636 27.611 1.00 52.93 63 VAL B C 1
ATOM 776 O O . VAL B 1 40 ? 49.141 45.943 27.081 1.00 52.58 63 VAL B O 1
ATOM 788 N N . ILE B 1 42 ? 49.817 48.495 23.740 1.00 44.98 65 ILE B N 1
ATOM 789 C CA . ILE B 1 42 ? 50.527 48.601 22.464 1.00 39.52 65 ILE B CA 1
ATOM 790 C C . ILE B 1 42 ? 49.573 49.161 21.402 1.00 36.09 65 ILE B C 1
ATOM 791 O O . ILE B 1 42 ? 48.396 48.790 21.344 1.00 33.58 65 ILE B O 1
ATOM 796 N N . LYS B 1 43 ? 50.087 50.062 20.572 1.00 33.02 66 LYS B N 1
ATOM 797 C CA . LYS B 1 43 ? 49.285 50.694 19.532 1.00 30.87 66 LYS B CA 1
ATOM 798 C C . LYS B 1 43 ? 48.676 49.715 18.542 1.00 30.07 66 LYS B C 1
ATOM 799 O O . LYS B 1 43 ? 49.280 48.710 18.183 1.00 29.59 66 LYS B O 1
ATOM 805 N N . GLN B 1 44 ? 47.475 50.049 18.095 1.00 29.93 67 GLN B N 1
ATOM 806 C CA . GLN B 1 44 ? 46.760 49.273 17.111 1.00 31.25 67 GLN B CA 1
ATOM 807 C C . GLN B 1 44 ? 47.563 49.349 15.801 1.00 30.82 67 GLN B C 1
ATOM 808 O O . GLN B 1 44 ? 47.457 48.473 14.939 1.00 31.67 67 GLN B O 1
ATOM 814 N N . GLU B 1 45 ? 48.374 50.397 15.661 1.00 30.32 68 GLU B N 1
ATOM 815 C CA . GLU B 1 45 ? 49.206 50.582 14.467 1.00 30.88 68 GLU B CA 1
ATOM 816 C C . GLU B 1 45 ? 50.425 49.658 14.432 1.00 31.45 68 GLU B C 1
ATOM 817 O O . GLU B 1 45 ? 50.959 49.378 13.358 1.00 31.08 68 GLU B O 1
ATOM 823 N N . ASP B 1 46 ? 50.865 49.200 15.603 1.00 31.98 69 ASP B N 1
ATOM 824 C CA . ASP B 1 46 ? 52.029 48.324 15.716 1.00 32.42 69 ASP B CA 1
ATOM 825 C C . ASP B 1 46 ? 51.703 46.840 15.547 1.00 31.85 69 ASP B C 1
ATOM 826 O O . ASP B 1 46 ? 52.615 46.015 15.383 1.00 32.79 69 ASP B O 1
ATOM 831 N N . VAL B 1 47 ? 50.418 46.492 15.594 1.00 27.51 70 VAL B N 1
ATOM 832 C CA . VAL B 1 47 ? 50.017 45.093 15.458 1.00 24.76 70 VAL B CA 1
ATOM 833 C C . VAL B 1 47 ? 49.676 44.747 14.007 1.00 24.06 70 VAL B C 1
ATOM 834 O O . VAL B 1 47 ? 48.799 45.364 13.427 1.00 23.87 70 VAL B O 1
ATOM 838 N N . THR B 1 48 ? 50.384 43.782 13.416 1.00 24.44 71 THR B N 1
ATOM 839 C CA . THR B 1 48 ? 50.113 43.380 12.030 1.00 24.50 71 THR B CA 1
ATOM 840 C C . THR B 1 48 ? 49.165 42.184 11.966 1.00 25.00 71 THR B C 1
ATOM 841 O O . THR B 1 48 ? 48.380 42.066 11.033 1.00 23.95 71 THR B O 1
ATOM 845 N N . GLN B 1 49 ? 49.251 41.294 12.951 1.00 27.16 72 GL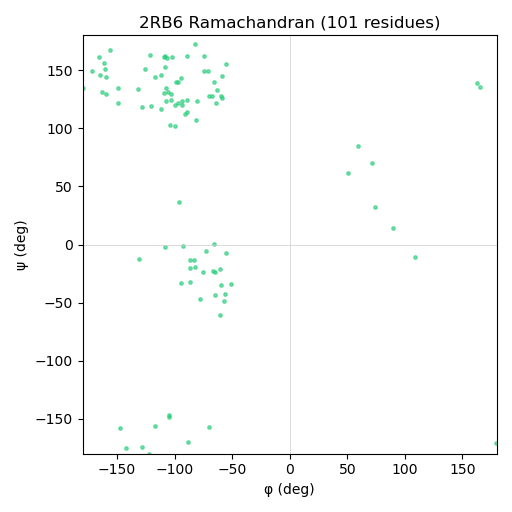N B N 1
ATOM 846 C CA . GLN B 1 49 ? 48.369 40.130 13.006 1.00 29.47 72 GLN B CA 1
ATOM 847 C C . GLN B 1 49 ? 48.308 39.526 14.406 1.00 29.01 72 GLN B C 1
ATOM 848 O O . GLN B 1 49 ? 49.253 39.635 15.193 1.00 28.04 72 GLN B O 1
ATOM 854 N N . ILE B 1 50 ? 47.169 38.909 14.703 1.00 29.28 73 ILE B N 1
ATOM 855 C CA . ILE B 1 50 ? 46.924 38.272 15.986 1.00 30.89 73 ILE B CA 1
ATOM 856 C C . ILE B 1 50 ? 46.450 36.854 15.735 1.00 33.44 73 ILE B C 1
ATOM 857 O O . ILE B 1 50 ? 45.401 36.636 15.130 1.00 35.54 73 ILE B O 1
ATOM 862 N N . ILE B 1 51 ? 47.221 35.892 16.217 1.00 34.70 74 ILE B N 1
ATOM 863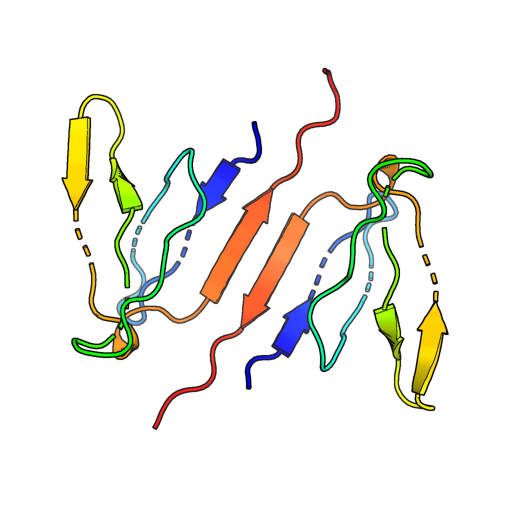 C CA . ILE B 1 51 ? 46.898 34.487 16.042 1.00 34.74 74 ILE B CA 1
ATOM 864 C C . ILE B 1 51 ? 46.329 33.857 17.304 1.00 33.80 74 ILE B C 1
ATOM 865 O O . ILE B 1 51 ? 46.908 33.978 18.385 1.00 32.57 74 ILE B O 1
ATOM 870 N N . GLU B 1 52 ? 45.195 33.182 17.161 1.00 33.95 75 GLU B N 1
ATOM 871 C CA . GLU B 1 52 ? 44.571 32.509 18.297 1.00 33.62 75 GLU B CA 1
ATOM 872 C C . GLU B 1 52 ? 44.814 31.008 18.191 1.00 33.09 75 GLU B C 1
ATOM 873 O O . GLU B 1 52 ? 44.167 30.327 17.403 1.00 31.63 75 GLU B O 1
ATOM 879 N N . ARG B 1 53 ? 45.755 30.501 18.980 1.00 34.78 76 ARG B N 1
ATOM 880 C CA . ARG B 1 53 ? 46.072 29.075 18.977 1.00 36.66 76 ARG B CA 1
ATOM 881 C C . ARG B 1 53 ? 45.027 28.383 19.852 1.00 38.39 76 ARG B C 1
ATOM 882 O O . ARG B 1 53 ? 45.043 28.509 21.079 1.00 38.88 76 ARG B O 1
ATOM 890 N N . LEU B 1 54 ? 44.112 27.664 19.206 1.00 41.40 77 LEU B N 1
ATOM 891 C CA . LEU B 1 54 ? 43.022 26.980 19.901 1.00 43.73 77 LEU B CA 1
ATOM 892 C C . LEU B 1 54 ? 43.445 25.764 20.724 1.00 47.53 77 LEU B C 1
ATOM 893 O O . LEU B 1 54 ? 44.408 25.067 20.404 1.00 46.66 77 LEU B O 1
ATOM 898 N N . GLU B 1 55 ? 42.692 25.533 21.793 1.00 53.04 78 GLU B N 1
ATOM 899 C CA . GLU B 1 55 ? 42.903 24.415 22.702 1.00 58.23 78 GLU B CA 1
ATOM 900 C C . GLU B 1 55 ? 41.801 23.392 22.412 1.00 59.73 78 GLU B C 1
ATOM 901 O O . GLU B 1 55 ? 40.626 23.754 22.340 1.00 59.05 78 GLU B O 1
ATOM 907 N N . HIS B 1 56 ? 42.173 22.124 22.251 1.00 62.04 79 HIS B N 1
ATOM 908 C CA . HIS B 1 56 ? 41.185 21.083 21.960 1.00 64.10 79 HIS B CA 1
ATOM 909 C C . HIS B 1 56 ? 41.089 20.020 23.055 1.00 66.52 79 HIS B C 1
ATOM 910 O O . HIS B 1 56 ? 41.419 20.275 24.215 1.00 66.69 79 HIS B O 1
ATOM 917 N N . HIS B 1 57 ? 40.621 18.832 22.673 1.00 69.62 80 HIS B N 1
ATOM 918 C CA . HIS B 1 57 ? 40.473 17.695 23.591 1.00 72.11 80 HIS B CA 1
ATOM 919 C C . HIS B 1 57 ? 39.567 17.990 24.791 1.00 72.88 80 HIS B C 1
ATOM 920 O O . HIS B 1 57 ? 38.980 19.094 24.843 1.00 73.36 80 HIS B O 1
#

CATH classification: 2.30.30.100

Secondary structure (DSSP, 8-state):
--EE--BTT----BSSPPBP-TTT--B-B-TTS-B---GGGB-EEEEE-----/--EE--BTT----BSS--B--TTT--B-B-TT--B---TTTB-EEEEE----

Solvent-accessible surface area: 7976 Å² total

InterPro domains:
  IPR010305 Lipoprotein YgdI/YgdR-like [NF033216] (4-69)
  IPR010305 Lipoprotein YgdI/YgdR-like [PTHR37011] (2-69)
  IPR010920 LSM domain superfamily [SSF50182] (18-68)
  IPR047807 Lipoprotein YgdI/YgdR-like, Sm-like domain [PF06004] (20-68)

B-factor: mean 41.67, std 11.59, range [15.42, 81.28]